Protein AF-A0A6V7JPU9-F1 (afdb_monomer_lite)

Radius of gyration: 15.45 Å; chains: 1; bounding box: 39×18×36 Å

Structure (mmCIF, N/CA/C/O backbone):
data_AF-A0A6V7JPU9-F1
#
_entry.id   AF-A0A6V7JPU9-F1
#
loop_
_atom_site.group_PDB
_atom_site.id
_atom_site.type_symbol
_atom_site.label_atom_id
_atom_site.label_alt_id
_atom_site.label_comp_id
_atom_site.label_asym_id
_atom_site.label_entity_id
_atom_site.label_seq_id
_atom_site.pdbx_PDB_ins_code
_atom_site.Cartn_x
_atom_site.Cartn_y
_atom_site.Cartn_z
_atom_site.occupancy
_atom_site.B_iso_or_equiv
_atom_site.auth_seq_id
_atom_site.auth_comp_id
_atom_site.auth_asym_id
_atom_site.auth_atom_id
_atom_site.pdbx_PDB_model_num
ATOM 1 N N . VAL A 1 1 ? 1.907 10.123 -15.550 1.00 60.03 1 VAL A N 1
ATOM 2 C CA . VAL A 1 1 ? 1.850 8.748 -15.007 1.00 60.03 1 VAL A CA 1
ATOM 3 C C . VAL A 1 1 ? 2.813 7.923 -15.841 1.00 60.03 1 VAL A C 1
ATOM 5 O O . VAL A 1 1 ? 2.573 7.783 -17.032 1.00 60.03 1 VAL A O 1
ATOM 8 N N . HIS A 1 2 ? 3.958 7.538 -15.276 1.00 65.75 2 HIS A N 1
ATOM 9 C CA . HIS A 1 2 ? 4.984 6.759 -15.976 1.00 65.75 2 HIS A CA 1
ATOM 10 C C . HIS A 1 2 ? 4.813 5.301 -15.569 1.00 65.75 2 HIS A C 1
ATOM 12 O O . HIS A 1 2 ? 5.317 4.895 -14.531 1.00 65.75 2 HIS A O 1
ATOM 18 N N . GLU A 1 3 ? 4.021 4.547 -16.324 1.00 70.50 3 GLU A N 1
ATOM 19 C CA . GLU A 1 3 ? 3.848 3.109 -16.110 1.00 70.50 3 GLU A CA 1
ATOM 20 C C . GLU A 1 3 ? 5.007 2.346 -16.762 1.00 70.50 3 GLU A C 1
ATOM 22 O O . GLU A 1 3 ? 5.48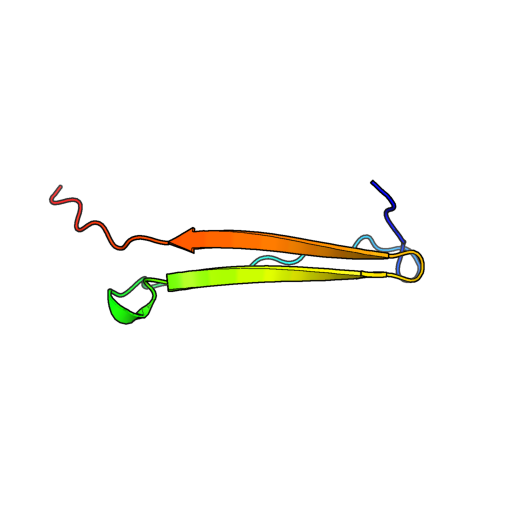6 2.725 -17.831 1.00 70.50 3 GLU A O 1
ATOM 27 N N . TRP A 1 4 ? 5.470 1.280 -16.107 1.00 69.44 4 TRP A N 1
ATOM 28 C CA . TRP A 1 4 ? 6.512 0.394 -16.623 1.00 69.44 4 TRP A CA 1
ATOM 29 C C . TRP A 1 4 ? 6.004 -1.045 -16.617 1.00 69.44 4 TRP A C 1
ATOM 31 O O . TRP A 1 4 ? 5.448 -1.502 -15.617 1.00 69.44 4 TRP A O 1
ATOM 41 N N . LEU A 1 5 ? 6.200 -1.751 -17.731 1.00 76.50 5 LEU A N 1
ATOM 42 C CA . LEU A 1 5 ? 5.877 -3.169 -17.843 1.00 76.50 5 LEU A CA 1
ATOM 43 C C . LEU A 1 5 ? 7.033 -3.989 -17.281 1.00 76.50 5 LEU A C 1
ATOM 45 O O . LEU A 1 5 ? 8.177 -3.867 -17.723 1.00 76.50 5 LEU A O 1
ATOM 49 N N . VAL A 1 6 ? 6.733 -4.859 -16.323 1.00 78.94 6 VAL A N 1
ATOM 50 C CA . VAL A 1 6 ? 7.687 -5.887 -15.914 1.00 78.94 6 VAL A CA 1
ATOM 51 C C . VAL A 1 6 ? 7.476 -7.059 -16.862 1.00 78.94 6 VAL A C 1
ATOM 53 O O . VAL A 1 6 ? 6.497 -7.792 -16.756 1.00 78.94 6 VAL A O 1
ATOM 56 N N . SER A 1 7 ? 8.378 -7.199 -17.836 1.00 80.88 7 SER A N 1
ATOM 57 C CA . SER A 1 7 ? 8.200 -8.100 -18.981 1.00 80.88 7 SER A CA 1
ATOM 58 C C . SER A 1 7 ? 6.966 -7.713 -19.817 1.00 80.88 7 SER A C 1
ATOM 60 O O . SER A 1 7 ? 7.002 -6.670 -20.464 1.00 80.88 7 SER A O 1
ATOM 62 N N . ASN A 1 8 ? 5.896 -8.515 -19.797 1.00 82.25 8 ASN A N 1
ATOM 63 C CA . ASN A 1 8 ? 4.643 -8.275 -20.524 1.00 82.25 8 ASN A CA 1
ATOM 64 C C . A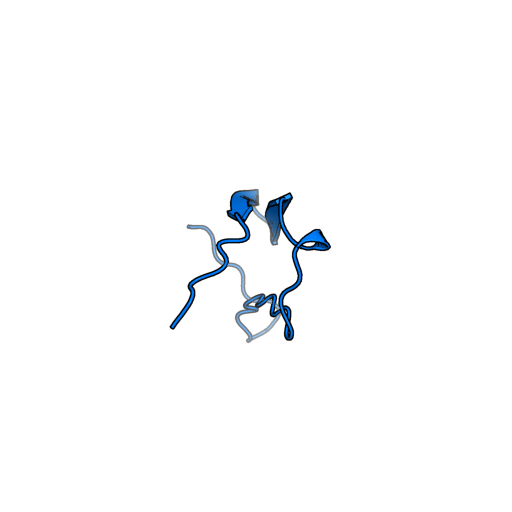SN A 1 8 ? 3.463 -7.910 -19.606 1.00 82.25 8 ASN A C 1
ATOM 66 O O . ASN A 1 8 ? 2.353 -7.721 -20.102 1.00 82.25 8 ASN A O 1
ATOM 70 N N . ASP A 1 9 ? 3.696 -7.798 -18.295 1.00 78.31 9 ASP A N 1
ATOM 71 C CA . ASP A 1 9 ? 2.635 -7.625 -17.307 1.00 78.31 9 ASP A CA 1
ATOM 72 C C . ASP A 1 9 ? 2.660 -6.237 -16.661 1.00 78.31 9 ASP A C 1
ATOM 74 O O . ASP A 1 9 ? 3.709 -5.665 -16.340 1.00 78.31 9 ASP A O 1
ATOM 78 N N . THR A 1 10 ? 1.460 -5.711 -16.411 1.00 80.81 10 THR A N 1
ATOM 79 C CA . THR A 1 10 ? 1.245 -4.576 -15.510 1.00 80.81 10 THR A CA 1
ATOM 80 C C . THR A 1 10 ? 1.010 -5.096 -14.099 1.00 80.81 10 THR A C 1
ATOM 82 O O . THR A 1 10 ? 0.026 -5.798 -13.852 1.00 80.81 10 THR A O 1
ATOM 85 N N . ILE A 1 11 ? 1.865 -4.717 -13.154 1.00 80.31 11 ILE A N 1
ATOM 86 C CA . ILE A 1 11 ? 1.708 -5.114 -11.753 1.00 80.31 11 ILE A CA 1
ATOM 87 C C . ILE A 1 11 ? 0.821 -4.092 -11.036 1.00 80.31 11 ILE A C 1
ATOM 89 O O . ILE A 1 11 ? 1.107 -2.895 -11.043 1.00 80.31 11 ILE A O 1
ATOM 93 N N . LYS A 1 12 ? -0.252 -4.566 -10.393 1.00 81.94 12 LYS A N 1
ATOM 94 C CA . LYS A 1 12 ? -1.090 -3.772 -9.483 1.00 81.94 12 LYS A CA 1
ATOM 95 C C . LYS A 1 12 ? -0.977 -4.331 -8.070 1.00 81.94 12 LYS A C 1
ATOM 97 O O . LYS A 1 12 ? -1.096 -5.536 -7.879 1.00 81.94 12 LYS A O 1
ATOM 102 N N . SER A 1 13 ? -0.780 -3.451 -7.092 1.00 81.31 13 SER A N 1
ATOM 103 C CA . SER A 1 13 ? -0.791 -3.816 -5.674 1.00 81.31 13 SER A CA 1
ATOM 104 C C . SER A 1 13 ? -2.186 -3.609 -5.080 1.00 81.31 13 SER A C 1
ATOM 106 O O . SER A 1 13 ? -2.824 -2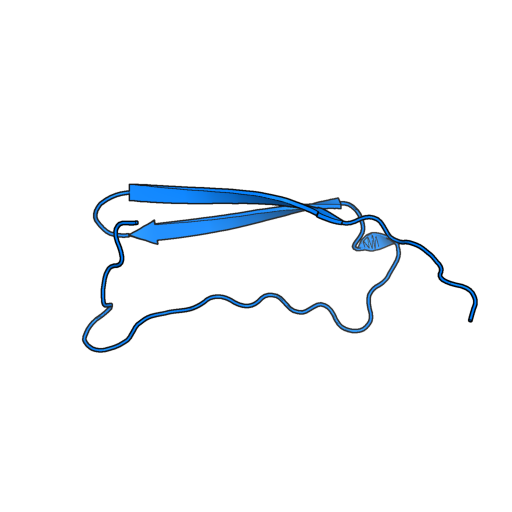.586 -5.343 1.00 81.31 13 SER A O 1
ATOM 108 N N . LYS A 1 14 ? -2.653 -4.574 -4.281 1.00 88.56 14 LYS A N 1
ATOM 109 C CA . LYS A 1 14 ? -3.862 -4.477 -3.452 1.00 88.56 14 LYS A CA 1
ATOM 110 C C . LYS A 1 14 ? -3.496 -4.912 -2.032 1.00 88.56 14 LYS A C 1
ATOM 112 O O . LYS A 1 14 ? -2.935 -5.990 -1.858 1.00 88.56 14 LYS A O 1
ATOM 117 N N . LEU A 1 15 ? -3.836 -4.087 -1.044 1.00 89.50 15 LEU A N 1
ATOM 118 C CA . LEU A 1 15 ? -3.790 -4.440 0.374 1.00 89.50 15 LEU A CA 1
ATOM 119 C C . LEU A 1 15 ? -5.225 -4.616 0.874 1.00 89.50 15 LEU A C 1
ATOM 121 O O . LEU A 1 15 ? -6.069 -3.754 0.631 1.00 89.50 15 LEU A O 1
ATOM 125 N N . GLU A 1 16 ? -5.492 -5.728 1.548 1.00 91.50 16 GLU A N 1
ATOM 126 C CA . GLU A 1 16 ? -6.796 -6.066 2.116 1.00 91.50 16 GLU A CA 1
ATOM 127 C C . GLU A 1 16 ? -6.587 -6.571 3.545 1.00 91.50 16 GLU A C 1
ATOM 129 O O . GLU A 1 16 ? -5.734 -7.427 3.777 1.00 91.50 16 GLU A O 1
ATOM 134 N N . ILE A 1 17 ? -7.321 -5.989 4.495 1.00 90.69 17 ILE A N 1
ATOM 135 C CA . ILE A 1 17 ? -7.292 -6.349 5.915 1.00 90.69 17 ILE A CA 1
ATOM 136 C C . ILE A 1 17 ? -8.704 -6.803 6.270 1.00 90.69 17 ILE A C 1
ATOM 138 O O . ILE A 1 17 ? -9.628 -5.990 6.269 1.00 90.69 17 ILE A O 1
ATOM 142 N N . ASP A 1 18 ? -8.863 -8.099 6.528 1.00 92.12 18 ASP A N 1
ATOM 143 C CA . ASP A 1 18 ? -10.140 -8.716 6.881 1.00 92.12 18 ASP A CA 1
ATOM 144 C C . ASP A 1 18 ? -9.912 -9.791 7.966 1.00 92.12 18 ASP A C 1
ATOM 146 O O . ASP A 1 18 ? -9.180 -10.755 7.710 1.00 92.12 18 ASP A O 1
ATOM 150 N N . PRO A 1 19 ? -10.469 -9.637 9.186 1.00 90.88 19 PRO A N 1
ATOM 151 C CA . PRO A 1 19 ? -11.338 -8.548 9.647 1.00 90.88 19 PRO A CA 1
ATOM 152 C C . PRO A 1 19 ? -10.566 -7.270 10.010 1.00 90.88 19 PRO A C 1
ATOM 154 O O . PRO A 1 19 ? -9.473 -7.331 10.568 1.00 90.88 19 PRO A O 1
ATOM 157 N N . ALA A 1 20 ? -11.168 -6.104 9.763 1.00 89.12 20 ALA A N 1
ATOM 158 C CA . ALA A 1 20 ? -10.621 -4.824 10.213 1.00 89.12 20 ALA A CA 1
ATOM 159 C C . ALA A 1 20 ? -10.848 -4.628 11.722 1.00 89.12 20 ALA A C 1
ATOM 161 O O . ALA A 1 20 ? -11.974 -4.745 12.216 1.00 89.12 20 ALA A O 1
ATOM 162 N N . THR A 1 21 ? -9.788 -4.296 12.455 1.00 90.06 21 THR A N 1
ATOM 163 C CA . THR A 1 21 ? -9.825 -4.042 13.900 1.00 90.06 21 THR A CA 1
ATOM 164 C C . THR A 1 21 ? -9.433 -2.601 14.225 1.00 90.06 21 THR A C 1
ATOM 166 O O . THR A 1 21 ? -8.846 -1.893 13.410 1.00 90.06 21 THR A O 1
ATOM 169 N N . GLN A 1 22 ? -9.708 -2.147 15.453 1.00 88.75 22 GLN A N 1
ATOM 170 C CA . GLN A 1 22 ? -9.309 -0.803 15.893 1.00 88.75 22 GLN A CA 1
ATOM 171 C C . GLN A 1 22 ? -7.785 -0.582 15.841 1.00 88.75 22 GLN A C 1
ATOM 173 O O . GLN A 1 22 ? -7.344 0.553 15.679 1.00 88.75 22 GLN A O 1
ATOM 178 N N . MET A 1 23 ? -6.980 -1.646 15.952 1.00 91.19 23 MET A N 1
ATOM 179 C CA . MET A 1 23 ? -5.518 -1.552 15.868 1.00 91.19 23 MET A CA 1
ATOM 180 C C . MET A 1 23 ? -5.011 -1.269 14.444 1.00 91.19 23 MET A C 1
ATOM 182 O O . MET A 1 23 ? -3.861 -0.868 14.294 1.00 91.19 23 MET A O 1
ATOM 186 N N . ASP A 1 24 ? -5.862 -1.425 13.425 1.00 92.69 24 ASP A N 1
ATOM 187 C CA . ASP A 1 24 ? -5.556 -1.129 12.018 1.00 92.69 24 ASP A CA 1
ATOM 188 C C . ASP A 1 24 ? -5.862 0.339 11.646 1.00 92.69 24 ASP A C 1
ATOM 190 O O . ASP A 1 24 ? -5.744 0.752 10.492 1.00 92.69 24 ASP A O 1
ATOM 194 N N . ALA A 1 25 ? -6.283 1.160 12.614 1.00 91.88 25 ALA A N 1
ATOM 195 C CA . ALA A 1 25 ? -6.410 2.598 12.416 1.00 91.88 25 ALA A CA 1
ATOM 196 C C . ALA A 1 25 ? -5.018 3.241 12.353 1.00 91.88 25 ALA A C 1
ATOM 198 O O . ALA A 1 25 ? -4.190 3.059 13.249 1.00 91.88 25 ALA A O 1
ATOM 199 N N . GLY A 1 26 ? -4.750 4.026 11.312 1.00 92.75 26 GLY A N 1
ATOM 200 C CA . GLY A 1 26 ? -3.437 4.635 11.152 1.00 92.75 26 GLY A CA 1
ATOM 201 C C . GLY A 1 26 ? -3.202 5.311 9.810 1.00 92.75 26 GLY A C 1
ATOM 202 O O . GLY A 1 26 ? -4.112 5.566 9.026 1.00 92.75 26 GLY A O 1
ATOM 203 N N . VAL A 1 27 ? -1.939 5.648 9.556 1.00 93.94 27 VAL A N 1
ATOM 204 C CA . VAL A 1 27 ? -1.490 6.149 8.253 1.00 93.94 27 VAL A CA 1
ATOM 205 C C . VAL A 1 27 ? -0.916 4.977 7.474 1.00 93.94 27 VAL A C 1
ATOM 207 O O . VAL A 1 27 ? 0.051 4.358 7.912 1.00 93.94 27 VAL A O 1
ATOM 210 N N . TYR A 1 28 ? -1.481 4.723 6.302 1.00 94.38 28 TYR A N 1
ATOM 211 C CA . TYR A 1 28 ? -0.969 3.748 5.351 1.00 94.38 28 TYR A CA 1
ATOM 212 C C . TYR A 1 28 ? -0.283 4.478 4.207 1.00 94.38 28 TYR A C 1
ATOM 214 O O . TYR A 1 28 ? -0.745 5.530 3.764 1.00 94.38 28 TYR A O 1
ATOM 222 N N . GLU A 1 29 ? 0.811 3.910 3.712 1.00 94.25 29 GLU A N 1
ATOM 223 C CA . GLU A 1 29 ? 1.531 4.417 2.552 1.00 94.25 29 GLU A CA 1
ATOM 224 C C . GLU A 1 29 ? 1.716 3.303 1.525 1.00 94.25 29 GLU A C 1
ATOM 226 O O . GLU A 1 29 ? 2.206 2.219 1.837 1.00 94.25 29 GLU A O 1
ATOM 231 N N . CYS A 1 30 ? 1.337 3.588 0.283 1.00 90.44 30 CYS A N 1
ATOM 232 C CA . CYS A 1 30 ? 1.685 2.767 -0.864 1.00 90.44 30 CYS A CA 1
ATOM 233 C C . CYS A 1 30 ? 2.848 3.430 -1.604 1.00 90.44 30 CYS A C 1
ATOM 235 O O . CYS A 1 30 ? 2.753 4.597 -1.991 1.00 90.44 30 CYS A O 1
ATOM 237 N N . THR A 1 31 ? 3.928 2.675 -1.804 1.00 91.19 31 THR A N 1
ATOM 238 C CA . THR A 1 31 ? 5.084 3.092 -2.601 1.00 91.19 31 THR A CA 1
ATOM 239 C C . THR A 1 31 ? 5.159 2.232 -3.857 1.00 91.19 31 THR A C 1
ATOM 241 O O . THR A 1 31 ? 5.212 1.006 -3.762 1.00 91.19 31 THR A O 1
ATOM 24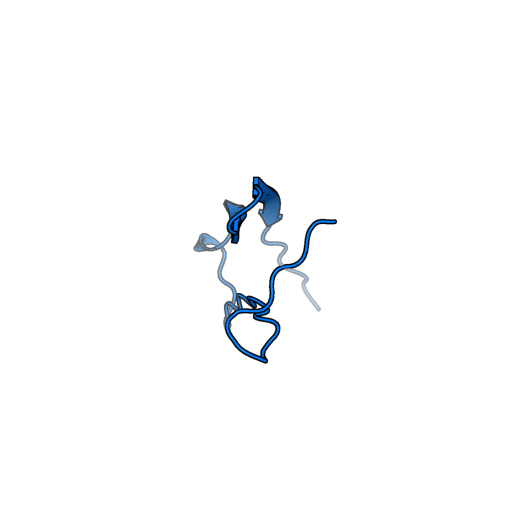4 N N . ALA A 1 32 ? 5.181 2.871 -5.025 1.00 88.69 32 ALA A N 1
ATOM 245 C CA . ALA A 1 32 ? 5.385 2.215 -6.310 1.00 88.69 32 ALA A CA 1
ATOM 246 C C . ALA A 1 32 ? 6.703 2.704 -6.918 1.00 88.69 32 ALA A C 1
ATOM 248 O O . ALA A 1 32 ? 6.828 3.874 -7.275 1.00 88.69 32 ALA A O 1
ATOM 249 N N . ASP A 1 33 ? 7.680 1.805 -7.011 1.00 87.81 33 ASP A N 1
ATOM 250 C CA . ASP A 1 33 ? 9.003 2.071 -7.578 1.00 87.81 33 ASP A CA 1
ATOM 251 C C . ASP A 1 33 ? 9.105 1.467 -8.984 1.00 87.81 33 ASP A C 1
ATOM 253 O O . ASP A 1 33 ? 8.749 0.305 -9.205 1.00 87.81 33 ASP A O 1
ATOM 257 N N . ASN A 1 34 ? 9.569 2.262 -9.945 1.00 86.00 34 ASN A N 1
ATOM 258 C CA . ASN A 1 34 ? 9.925 1.799 -11.278 1.00 86.00 34 ASN A CA 1
ATOM 259 C C . ASN A 1 34 ? 11.199 2.493 -11.776 1.00 86.00 34 ASN A C 1
ATOM 261 O O . ASN A 1 34 ? 11.743 3.383 -11.134 1.00 86.00 34 ASN A O 1
ATOM 265 N N . MET A 1 35 ? 11.661 2.126 -12.975 1.00 83.38 35 MET A N 1
ATOM 266 C CA . MET A 1 35 ? 12.923 2.645 -13.521 1.00 83.38 35 MET A CA 1
ATOM 267 C C . MET A 1 35 ? 12.984 4.166 -13.746 1.00 83.38 35 MET A C 1
ATOM 269 O O . MET A 1 35 ? 14.066 4.687 -14.008 1.00 83.38 35 MET A O 1
ATOM 273 N N . TYR A 1 36 ? 11.856 4.876 -13.685 1.00 84.94 36 TYR A N 1
ATOM 274 C CA . TYR A 1 36 ? 11.783 6.317 -13.928 1.00 84.94 36 TYR A CA 1
ATOM 275 C C . TYR A 1 36 ? 11.585 7.128 -12.649 1.00 84.94 36 TYR A C 1
ATOM 277 O O . TYR A 1 36 ? 12.077 8.253 -12.557 1.00 84.94 36 TYR A O 1
ATOM 285 N N . SER A 1 37 ? 10.823 6.607 -11.688 1.00 85.50 37 SER A N 1
ATOM 286 C CA . SER A 1 37 ? 10.415 7.367 -10.508 1.00 85.50 37 SER A CA 1
ATOM 287 C C . SER A 1 37 ? 9.812 6.478 -9.428 1.00 85.50 37 SER A C 1
ATOM 289 O O . SER A 1 37 ? 9.286 5.406 -9.717 1.00 85.50 37 SER A O 1
ATOM 291 N N . ILE A 1 38 ? 9.787 7.008 -8.204 1.00 87.69 38 ILE A N 1
ATOM 292 C CA . ILE A 1 38 ? 9.061 6.428 -7.077 1.00 87.69 38 ILE A CA 1
ATOM 293 C C . ILE A 1 38 ? 7.819 7.284 -6.796 1.00 87.69 38 ILE A C 1
ATOM 295 O O . ILE A 1 38 ? 7.963 8.450 -6.421 1.00 87.69 38 ILE A O 1
ATOM 299 N N . ASP A 1 39 ? 6.619 6.714 -6.940 1.00 88.06 39 ASP A N 1
ATOM 300 C CA . ASP A 1 39 ? 5.359 7.338 -6.505 1.00 88.06 39 ASP A CA 1
ATOM 301 C C . ASP A 1 39 ? 5.033 6.905 -5.072 1.00 88.06 39 ASP A C 1
ATOM 303 O O . ASP A 1 39 ? 5.181 5.732 -4.718 1.00 88.06 39 ASP A O 1
ATOM 307 N N . ARG A 1 40 ? 4.583 7.849 -4.242 1.00 90.94 40 ARG A N 1
ATOM 308 C CA . ARG A 1 40 ? 4.163 7.591 -2.858 1.00 90.94 40 ARG A CA 1
ATOM 309 C C . ARG A 1 40 ? 2.789 8.184 -2.627 1.00 90.94 40 ARG A C 1
ATOM 311 O O . ARG A 1 40 ? 2.566 9.363 -2.900 1.00 90.94 40 ARG A O 1
ATOM 318 N N . ARG A 1 41 ? 1.873 7.374 -2.103 1.00 90.69 41 ARG A N 1
ATOM 319 C CA . ARG A 1 41 ? 0.518 7.807 -1.754 1.00 90.69 41 ARG A CA 1
ATOM 320 C C . ARG A 1 41 ? 0.190 7.365 -0.347 1.00 90.69 41 ARG A C 1
ATOM 322 O O . ARG A 1 41 ? 0.146 6.168 -0.072 1.00 90.69 41 ARG A O 1
ATOM 329 N N . SER A 1 42 ? -0.075 8.338 0.510 1.00 93.00 42 SER A N 1
ATOM 330 C CA . SER A 1 42 ? -0.457 8.100 1.894 1.00 93.00 42 SER A CA 1
ATOM 331 C C . SER A 1 42 ? -1.947 8.374 2.078 1.00 93.00 42 SER A C 1
ATOM 333 O O . SER A 1 42 ? -2.480 9.343 1.534 1.00 93.00 42 SER A O 1
ATOM 335 N N . PHE A 1 43 ? -2.621 7.538 2.858 1.00 92.00 43 PHE A N 1
ATOM 336 C CA . PHE A 1 43 ? -4.006 7.751 3.266 1.00 92.00 43 PHE A CA 1
ATOM 337 C C . PHE A 1 43 ? -4.166 7.431 4.751 1.00 92.00 43 PHE A C 1
ATOM 339 O O . PHE A 1 43 ? -3.436 6.613 5.309 1.00 92.00 43 PHE A O 1
ATOM 346 N N . LYS A 1 44 ? -5.096 8.128 5.405 1.00 91.44 44 LYS A N 1
ATOM 347 C CA . LYS A 1 44 ? -5.460 7.865 6.798 1.00 91.44 44 LYS A CA 1
ATOM 348 C C . LYS A 1 44 ? -6.651 6.923 6.826 1.00 91.44 44 LYS A C 1
ATOM 350 O O . LYS A 1 44 ? -7.617 7.149 6.099 1.00 91.44 44 LYS A O 1
ATOM 355 N N . THR A 1 45 ? -6.562 5.891 7.648 1.00 89.19 45 THR A N 1
ATOM 356 C CA . THR A 1 45 ? -7.668 4.996 7.966 1.00 89.19 45 THR A CA 1
ATOM 357 C C . THR A 1 45 ? -8.138 5.298 9.378 1.00 89.19 45 THR A C 1
ATOM 359 O O . THR A 1 45 ? -7.375 5.224 10.341 1.00 89.19 45 THR A O 1
ATOM 362 N N . ASP A 1 46 ? -9.414 5.638 9.492 1.00 86.56 46 ASP A N 1
ATOM 363 C CA . ASP A 1 46 ? -10.076 5.819 10.773 1.00 86.56 46 ASP A CA 1
ATOM 364 C C . ASP A 1 46 ? -11.008 4.629 11.007 1.00 86.56 46 ASP A C 1
ATOM 366 O O . ASP A 1 46 ? -11.754 4.218 10.116 1.00 86.56 46 ASP A O 1
ATOM 370 N N . PHE A 1 47 ? -10.964 4.058 12.209 1.00 81.62 47 PHE A N 1
ATOM 371 C CA . PHE A 1 47 ? -11.873 2.986 12.598 1.00 81.62 47 PHE A CA 1
ATOM 372 C C . PHE A 1 47 ? -13.175 3.596 13.127 1.00 81.62 47 PHE A C 1
ATOM 374 O O . PHE A 1 47 ? -13.235 4.062 14.268 1.00 81.62 47 PHE A O 1
ATOM 381 N N . SER A 1 48 ? -14.222 3.612 12.300 1.00 79.06 48 SER A N 1
ATOM 382 C CA . SER A 1 48 ? -15.570 3.995 12.725 1.00 79.06 48 SER A CA 1
ATOM 383 C C . SER A 1 48 ? -16.393 2.750 13.037 1.00 79.06 48 SER A C 1
ATOM 385 O O . SER A 1 48 ? -16.626 1.927 12.152 1.0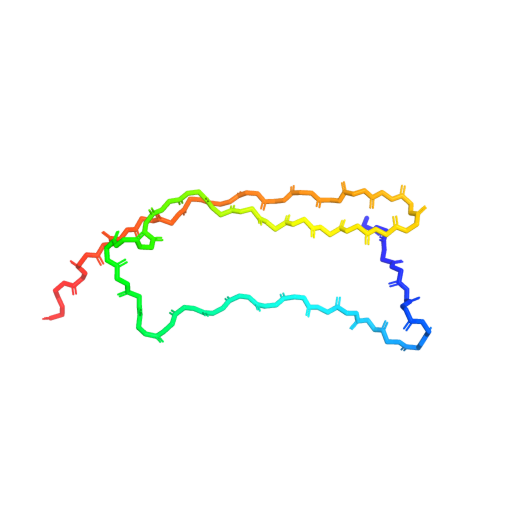0 79.06 48 SER A O 1
ATOM 387 N N . ILE A 1 49 ? -16.882 2.633 14.270 1.00 71.44 49 ILE A N 1
ATOM 388 C CA . ILE A 1 49 ? -17.888 1.625 14.612 1.00 71.44 49 ILE A CA 1
ATOM 389 C C . ILE A 1 49 ? -19.217 2.143 14.057 1.00 71.44 49 ILE A C 1
ATOM 391 O O . ILE A 1 49 ? -19.899 2.936 14.705 1.00 71.44 49 ILE A O 1
ATOM 395 N N . ALA A 1 50 ? -19.542 1.771 12.819 1.00 69.06 50 ALA A N 1
ATOM 396 C CA . ALA A 1 50 ? -20.902 1.910 12.322 1.00 69.06 50 ALA A CA 1
ATOM 397 C C . ALA A 1 50 ? -21.754 0.891 13.089 1.00 69.06 50 ALA A C 1
ATOM 399 O O . ALA A 1 50 ? -21.582 -0.315 12.930 1.00 69.06 50 ALA A O 1
ATOM 400 N N . PHE A 1 51 ? -22.595 1.382 13.999 1.00 60.62 51 PHE A N 1
ATOM 401 C CA . PHE A 1 51 ? -23.655 0.574 14.585 1.00 60.62 51 PHE A CA 1
ATOM 402 C C . PHE A 1 51 ? -24.772 0.509 13.539 1.00 60.62 51 PHE A C 1
ATOM 404 O O . PHE A 1 51 ? -25.505 1.487 13.388 1.00 60.62 51 PHE A O 1
ATOM 411 N N . ASP A 1 52 ? -24.825 -0.581 12.772 1.00 55.09 52 ASP A N 1
ATOM 412 C CA . ASP A 1 52 ? -26.043 -0.965 12.044 1.00 55.09 52 ASP A CA 1
ATOM 413 C C . ASP A 1 52 ? -27.181 -1.293 13.029 1.00 55.09 52 ASP A C 1
ATOM 415 O O . ASP A 1 52 ? -26.890 -1.854 14.117 1.00 55.09 52 ASP A O 1
#

Foldseek 3Di:
DDFDDPVPDGDDDDDDDPPDDQVPFAKDWDWDDDPPDIDIDIDGDHDDPPDD

pLDDT: mean 84.11, std 9.49, range [55.09, 94.38]

InterPro domains:
  IPR013098 Immunoglobulin I-set [PF07679] (6-39)
  IPR013783 Immunoglobulin-like fold [G3DSA:2.60.40.10] (2-49)
  IPR036179 Immunoglobulin-like domain superfamily [SSF48726] (6-43)

Sequence (52 aa):
VHEWLVSNDTIKSKLEIDPATQMDAGVYECTADNMYSIDRRSFKTDFSIAFD

O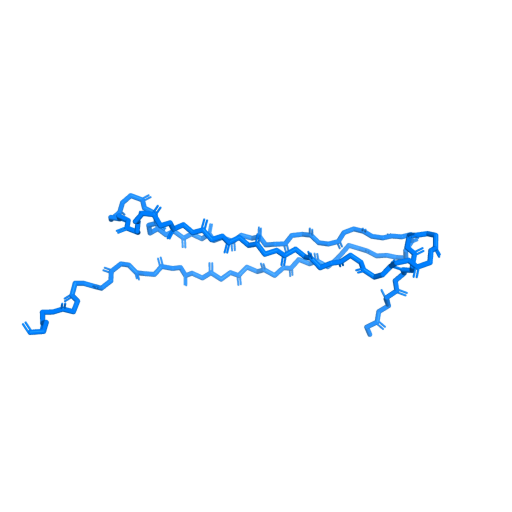rganism: NCBI:txid1563983

Secondary structure (DSSP, 8-state):
-----BTTB--------SS--GGG-EEEEEEEE-SS-EEEEEEEE-------